Protein AF-A0A0F9WLR6-F1 (afdb_monomer_lite)

pLDDT: mean 89.04, std 7.0, range [59.66, 93.94]

Sequence (48 aa):
MPEKVVCNTCDATYEDKESVEMAKRWIAEGYAPCPNISCPGELILKKE

Radius of gyration: 9.72 Å; chains: 1; bounding box: 28×17×20 Å

Organism: NCBI:txid412755

Secondary structure (DSSP, 8-state):
--EEEEETTT--EE-SHHHHHHHHHHHHHT--B-S-TT---BEEEEE-

Structure (mmCIF, N/CA/C/O backbone):
data_AF-A0A0F9WLR6-F1
#
_entry.id   AF-A0A0F9WLR6-F1
#
loop_
_atom_site.group_PDB
_atom_site.id
_atom_site.type_symbol
_atom_site.label_atom_id
_atom_site.label_alt_id
_atom_site.label_comp_id
_atom_site.label_asym_id
_atom_site.label_entity_id
_atom_site.label_seq_id
_atom_site.pdbx_PDB_ins_code
_atom_site.Cartn_x
_atom_site.Cartn_y
_atom_site.Cartn_z
_atom_site.occupancy
_atom_site.B_iso_or_equiv
_atom_site.auth_seq_id
_atom_site.auth_comp_id
_atom_site.auth_asym_id
_atom_site.auth_atom_id
_atom_site.pdbx_PDB_model_num
ATOM 1 N N . MET A 1 1 ? -17.269 -7.766 4.705 1.00 59.66 1 MET A N 1
ATOM 2 C CA . MET A 1 1 ? -15.909 -8.303 4.527 1.00 59.66 1 MET A CA 1
ATOM 3 C C . MET A 1 1 ? -14.976 -7.123 4.692 1.00 59.66 1 MET A C 1
ATOM 5 O O . MET A 1 1 ? -15.154 -6.171 3.936 1.00 59.66 1 MET A O 1
ATOM 9 N N . PRO A 1 2 ? -14.134 -7.080 5.732 1.00 68.69 2 PRO A N 1
ATOM 10 C CA . PRO A 1 2 ? -13.110 -6.050 5.834 1.00 68.69 2 PRO A CA 1
ATOM 11 C C . PRO A 1 2 ? -12.181 -6.147 4.613 1.00 68.69 2 PRO A C 1
ATOM 13 O O . PRO A 1 2 ? -11.713 -7.222 4.242 1.00 68.69 2 PRO A O 1
ATOM 16 N N . GLU A 1 3 ? -11.988 -5.024 3.930 1.00 84.31 3 GLU A N 1
A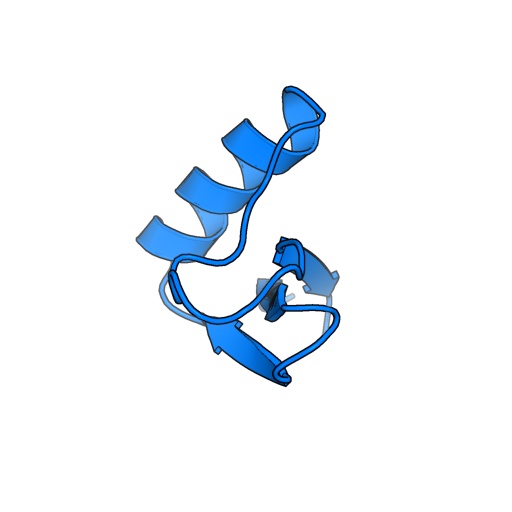TOM 17 C CA . GLU A 1 3 ? -11.076 -4.916 2.795 1.00 84.31 3 GLU A CA 1
ATOM 18 C C . GLU A 1 3 ? -9.827 -4.202 3.282 1.00 84.31 3 GLU A C 1
ATOM 20 O O . GLU A 1 3 ? -9.929 -3.125 3.865 1.00 84.31 3 GLU A O 1
ATOM 25 N N . LYS A 1 4 ? -8.663 -4.794 3.031 1.00 90.56 4 LYS A N 1
ATOM 26 C CA . LYS A 1 4 ? -7.374 -4.183 3.341 1.00 90.56 4 LYS A CA 1
ATOM 27 C C . LYS A 1 4 ? -6.506 -4.126 2.105 1.00 90.56 4 LYS A C 1
ATOM 29 O O . LYS A 1 4 ? -6.679 -4.892 1.154 1.00 90.56 4 LYS A O 1
ATOM 34 N N . VAL A 1 5 ? -5.561 -3.207 2.122 1.00 92.88 5 VAL A N 1
ATOM 35 C CA . VAL A 1 5 ? -4.590 -3.040 1.050 1.00 92.88 5 VAL A CA 1
ATOM 36 C C . VAL A 1 5 ? -3.229 -3.408 1.589 1.00 92.88 5 VAL A C 1
ATOM 38 O O . VAL A 1 5 ? -2.858 -2.979 2.675 1.00 92.88 5 VAL A O 1
ATOM 41 N N . VAL A 1 6 ? -2.493 -4.213 0.838 1.00 93.56 6 VAL A N 1
ATOM 42 C CA . VAL A 1 6 ? -1.173 -4.689 1.238 1.00 93.56 6 VAL A CA 1
ATOM 43 C C . VAL A 1 6 ? -0.190 -4.402 0.117 1.00 93.56 6 VAL A C 1
ATOM 45 O O . VAL A 1 6 ? -0.519 -4.601 -1.046 1.00 93.56 6 VAL A O 1
ATOM 48 N N . CYS A 1 7 ? 1.013 -3.940 0.434 1.00 93.81 7 CYS A N 1
ATOM 49 C CA . CYS A 1 7 ? 2.094 -3.899 -0.541 1.00 93.81 7 CYS A CA 1
ATOM 50 C C . CYS A 1 7 ? 2.602 -5.318 -0.813 1.00 93.81 7 CYS A C 1
ATOM 52 O O . CYS A 1 7 ? 2.942 -6.044 0.118 1.00 93.81 7 CYS A O 1
ATOM 54 N N . ASN A 1 8 ? 2.722 -5.699 -2.081 1.00 93.38 8 ASN A N 1
ATOM 55 C CA . ASN A 1 8 ? 3.210 -7.020 -2.487 1.00 93.38 8 ASN A CA 1
ATOM 56 C C . ASN A 1 8 ? 4.697 -7.291 -2.165 1.00 93.38 8 ASN A C 1
ATOM 58 O O . ASN A 1 8 ? 5.149 -8.417 -2.344 1.00 93.38 8 ASN A O 1
ATOM 62 N N . THR A 1 9 ? 5.456 -6.270 -1.751 1.00 93.94 9 THR A N 1
ATOM 63 C CA . THR A 1 9 ? 6.915 -6.355 -1.577 1.00 93.94 9 THR A CA 1
ATOM 64 C C . THR A 1 9 ? 7.362 -6.090 -0.142 1.00 93.94 9 THR A C 1
ATOM 66 O O . THR A 1 9 ? 8.186 -6.830 0.380 1.00 93.94 9 THR A O 1
ATOM 69 N N . CYS A 1 10 ? 6.861 -5.029 0.500 1.00 92.56 10 CYS A N 1
ATOM 70 C CA . CYS A 1 10 ? 7.248 -4.679 1.873 1.00 92.56 10 CYS A CA 1
ATOM 71 C C . CYS A 1 10 ? 6.211 -5.083 2.930 1.00 92.56 10 CYS A C 1
ATOM 73 O O . CYS A 1 10 ? 6.374 -4.708 4.088 1.00 92.56 10 CYS A O 1
ATOM 75 N N . ASP A 1 11 ? 5.133 -5.769 2.528 1.00 90.56 11 ASP A N 1
ATOM 76 C CA . ASP A 1 11 ? 4.016 -6.191 3.389 1.00 90.56 11 ASP A CA 1
ATOM 77 C C . ASP A 1 11 ? 3.338 -5.052 4.181 1.00 90.56 11 ASP A C 1
ATOM 79 O O . ASP A 1 11 ? 2.556 -5.289 5.106 1.00 90.56 11 ASP A O 1
ATOM 83 N N . ALA A 1 12 ? 3.578 -3.792 3.793 1.00 90.81 12 ALA A N 1
ATOM 84 C CA . ALA A 1 12 ? 2.894 -2.642 4.370 1.00 90.81 12 ALA A CA 1
ATOM 85 C C . ALA A 1 12 ? 1.384 -2.810 4.196 1.00 90.81 12 ALA A C 1
ATOM 87 O O . ALA A 1 12 ? 0.906 -2.967 3.073 1.00 90.81 12 ALA A O 1
ATOM 88 N N . THR A 1 13 ? 0.652 -2.791 5.307 1.00 91.62 13 THR A N 1
ATOM 89 C CA . THR A 1 13 ? -0.789 -3.035 5.339 1.00 91.62 13 THR A CA 1
ATOM 90 C C . THR A 1 13 ? -1.521 -1.761 5.732 1.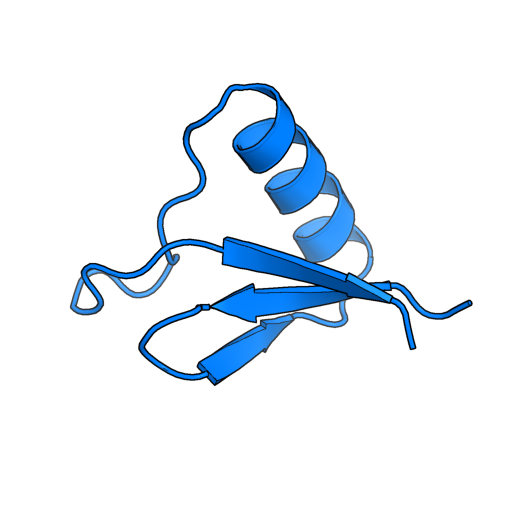00 91.62 13 THR A C 1
ATOM 92 O O . THR A 1 13 ? -1.138 -1.087 6.685 1.00 91.62 13 THR A O 1
ATOM 95 N N . TYR A 1 14 ? -2.578 -1.454 4.990 1.00 89.88 14 TYR A N 1
ATO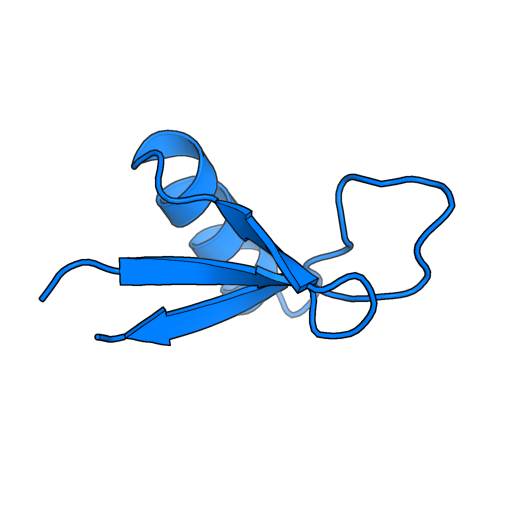M 96 C CA . TYR A 1 14 ? -3.457 -0.314 5.195 1.00 89.88 14 TYR A CA 1
ATOM 97 C C . TYR A 1 14 ? -4.880 -0.834 5.375 1.00 89.88 14 TYR A C 1
ATOM 99 O O . TYR A 1 14 ? -5.447 -1.455 4.470 1.00 89.88 14 TYR A O 1
ATOM 107 N N . GLU A 1 15 ? -5.435 -0.598 6.559 1.00 91.00 15 GLU A N 1
ATOM 108 C CA . GLU A 1 15 ? -6.784 -1.034 6.945 1.00 91.00 15 GLU A CA 1
ATOM 109 C C . GLU A 1 15 ? -7.756 0.151 7.042 1.00 91.00 15 GLU A C 1
ATOM 111 O O . GLU A 1 15 ? -8.972 -0.031 7.110 1.00 91.00 15 GLU A O 1
ATOM 116 N N . ASP A 1 16 ? -7.231 1.378 6.995 1.00 91.12 16 ASP A N 1
ATOM 117 C CA . ASP A 1 16 ? -8.019 2.601 7.012 1.00 91.12 16 ASP A CA 1
ATOM 118 C C . ASP A 1 16 ? -8.857 2.728 5.741 1.00 91.12 16 ASP A C 1
ATOM 120 O O . ASP A 1 16 ? -8.354 2.633 4.617 1.00 91.12 16 ASP A O 1
ATOM 124 N N . LYS A 1 17 ? -10.153 3.006 5.914 1.00 89.38 17 LYS A N 1
ATOM 125 C CA . LYS A 1 17 ? -11.114 3.092 4.806 1.00 89.38 17 LYS A CA 1
ATOM 126 C C . LYS A 1 17 ? -10.652 4.044 3.697 1.00 89.38 17 LYS A C 1
ATOM 128 O O . LYS A 1 17 ? -10.786 3.718 2.522 1.00 89.38 17 LYS A O 1
ATOM 133 N N . GLU A 1 18 ? -10.101 5.196 4.069 1.00 89.94 18 GLU A N 1
ATOM 134 C CA . GLU A 1 18 ? -9.633 6.209 3.122 1.00 89.94 18 GLU A CA 1
ATOM 135 C C . GLU A 1 18 ? -8.447 5.699 2.291 1.00 89.94 18 GLU A C 1
ATOM 137 O O . GLU A 1 18 ? -8.466 5.797 1.064 1.00 89.94 18 GLU A O 1
ATOM 142 N N . SER A 1 19 ? -7.463 5.056 2.927 1.00 89.25 19 SER A N 1
ATOM 143 C CA . SER A 1 19 ? -6.337 4.423 2.231 1.00 89.25 19 SER A CA 1
ATOM 144 C C . SER A 1 19 ? -6.797 3.299 1.304 1.00 89.25 19 SER A C 1
ATOM 146 O O . SER A 1 19 ? -6.302 3.180 0.182 1.00 89.25 19 SER A O 1
ATOM 148 N N . VAL A 1 20 ? -7.784 2.507 1.733 1.00 90.69 20 VAL A N 1
ATOM 149 C CA . VAL A 1 20 ? -8.359 1.423 0.927 1.00 90.69 20 VAL A CA 1
ATOM 150 C C . VAL A 1 20 ? -9.100 1.963 -0.299 1.00 90.69 20 VAL A C 1
ATOM 152 O O . VAL A 1 20 ? -8.923 1.444 -1.402 1.00 90.69 20 VAL A O 1
ATOM 155 N N . GLU A 1 21 ? -9.905 3.015 -0.147 1.00 92.31 21 GLU A N 1
ATOM 156 C CA . GLU A 1 21 ? -10.610 3.660 -1.264 1.00 92.31 21 GLU A CA 1
ATOM 157 C C . GLU A 1 21 ? -9.645 4.324 -2.256 1.00 92.31 21 GLU A C 1
ATOM 159 O O . GLU A 1 21 ? -9.846 4.234 -3.471 1.00 92.31 21 GLU A O 1
ATOM 164 N N . MET A 1 22 ? -8.574 4.943 -1.759 1.00 90.94 22 MET A N 1
ATOM 165 C CA . MET A 1 22 ? -7.555 5.577 -2.596 1.00 90.94 22 MET A CA 1
ATOM 166 C C . MET A 1 22 ? -6.777 4.537 -3.408 1.00 90.94 22 MET A C 1
ATOM 168 O O . MET A 1 22 ? -6.690 4.638 -4.632 1.00 90.94 22 MET A O 1
ATOM 172 N N . ALA A 1 23 ? -6.307 3.476 -2.750 1.00 91.00 23 ALA A N 1
ATOM 173 C CA . ALA A 1 23 ? -5.615 2.382 -3.417 1.00 91.00 23 ALA A CA 1
ATOM 174 C C . ALA A 1 23 ? -6.519 1.655 -4.421 1.00 91.00 23 ALA A C 1
ATOM 176 O O . ALA A 1 23 ? -6.050 1.277 -5.486 1.00 91.00 23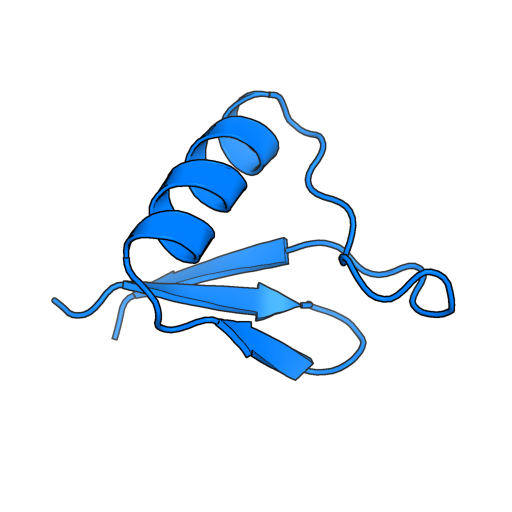 ALA A O 1
ATOM 177 N N . LYS A 1 24 ? -7.823 1.503 -4.146 1.00 91.25 24 LYS A N 1
ATOM 178 C CA . LYS A 1 24 ? -8.785 0.961 -5.124 1.00 91.25 24 LYS A CA 1
ATOM 179 C C . LYS A 1 24 ? -8.799 1.751 -6.427 1.00 91.25 24 LYS A C 1
ATOM 181 O O . LYS A 1 24 ? -8.835 1.135 -7.489 1.00 91.25 24 LYS A O 1
ATOM 186 N N . ARG A 1 25 ? -8.775 3.086 -6.357 1.00 92.38 25 ARG A N 1
ATOM 187 C CA . ARG A 1 25 ? -8.707 3.941 -7.553 1.00 92.38 25 ARG A CA 1
ATOM 188 C C . ARG A 1 25 ? -7.405 3.717 -8.313 1.00 92.38 25 ARG A C 1
ATOM 190 O O . ARG A 1 25 ? -7.455 3.437 -9.501 1.00 92.38 25 ARG A O 1
ATOM 197 N N . TRP A 1 26 ? -6.273 3.745 -7.618 1.00 92.38 26 TRP A N 1
ATOM 198 C CA . TRP A 1 26 ? -4.955 3.516 -8.216 1.00 92.38 26 TRP A CA 1
ATOM 199 C C . TRP A 1 26 ? -4.824 2.132 -8.865 1.00 92.38 26 TRP A C 1
ATOM 201 O O . TRP A 1 26 ? -4.356 2.004 -9.994 1.00 92.38 26 TRP A O 1
ATOM 211 N N . ILE A 1 27 ? -5.318 1.088 -8.194 1.00 90.56 27 ILE A N 1
ATOM 212 C CA . ILE A 1 27 ? -5.340 -0.282 -8.721 1.00 90.56 27 ILE A CA 1
ATOM 213 C C . ILE A 1 27 ? -6.242 -0.362 -9.961 1.00 90.56 27 ILE A C 1
ATOM 215 O O . ILE A 1 27 ? -5.886 -1.026 -10.931 1.00 90.56 27 ILE A O 1
ATOM 219 N N . ALA A 1 28 ? -7.388 0.329 -9.963 1.00 91.62 28 ALA A N 1
ATOM 220 C CA . ALA A 1 28 ? -8.287 0.383 -11.119 1.00 91.62 28 ALA A CA 1
ATOM 221 C C . ALA A 1 28 ? -7.693 1.159 -12.309 1.00 91.62 28 ALA A C 1
ATOM 223 O O . ALA A 1 28 ? -7.969 0.813 -13.456 1.00 91.62 28 ALA A O 1
ATOM 224 N N . GLU A 1 29 ? -6.864 2.170 -12.047 1.00 92.38 29 GLU A N 1
ATOM 225 C CA . GLU A 1 29 ? -6.088 2.894 -13.064 1.00 92.38 29 GLU A CA 1
ATOM 226 C C . GLU A 1 29 ? -4.879 2.087 -13.575 1.00 92.38 29 GLU A C 1
ATOM 228 O O . GLU A 1 29 ? -4.266 2.461 -14.573 1.00 92.38 29 GLU A O 1
ATOM 233 N N . GLY A 1 30 ? -4.564 0.955 -12.935 1.00 88.81 30 GLY A N 1
ATOM 234 C CA . GLY A 1 30 ? -3.459 0.070 -13.306 1.00 88.81 30 GLY A CA 1
ATOM 235 C C . GLY A 1 30 ? -2.095 0.524 -12.788 1.00 88.81 30 GLY A C 1
ATOM 236 O O . GLY A 1 30 ? -1.079 0.006 -13.243 1.00 88.81 30 GLY A O 1
ATOM 237 N N . TYR A 1 31 ? -2.061 1.480 -11.858 1.00 88.62 31 TYR A N 1
ATOM 238 C CA . TYR A 1 31 ? -0.827 1.984 -11.268 1.00 88.62 31 TYR A CA 1
ATOM 239 C C . TYR A 1 31 ? -1.035 2.326 -9.795 1.00 88.62 31 TYR A C 1
ATOM 241 O O . TYR A 1 31 ? -1.602 3.366 -9.462 1.00 88.62 31 TYR A O 1
ATOM 249 N N . ALA A 1 32 ? -0.559 1.452 -8.908 1.00 92.69 32 ALA A N 1
ATOM 250 C CA . ALA A 1 32 ? -0.721 1.595 -7.464 1.00 92.69 32 ALA A CA 1
ATOM 251 C C . ALA A 1 32 ? 0.614 1.408 -6.737 1.00 92.69 32 ALA A C 1
ATOM 253 O O . ALA A 1 32 ? 0.825 0.379 -6.098 1.00 92.69 32 ALA A O 1
ATOM 254 N N 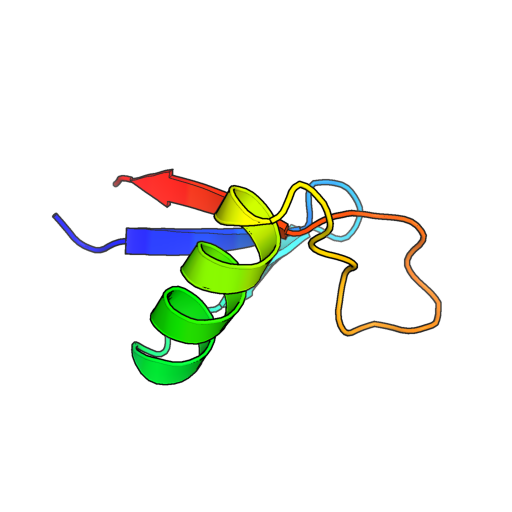. PRO A 1 33 ? 1.534 2.381 -6.821 1.00 91.62 33 PRO A N 1
ATOM 255 C CA . PRO A 1 33 ? 2.833 2.272 -6.176 1.00 91.62 33 PRO A CA 1
ATOM 256 C C . PRO A 1 33 ? 2.692 2.256 -4.652 1.00 91.62 33 PRO A C 1
ATOM 258 O O . PRO A 1 33 ? 1.801 2.885 -4.072 1.00 91.62 33 PRO A O 1
ATOM 261 N N . CYS A 1 34 ? 3.603 1.554 -3.985 1.00 90.31 34 CYS A N 1
ATOM 262 C CA . CYS A 1 34 ? 3.710 1.615 -2.538 1.00 90.31 34 CYS A CA 1
ATOM 263 C C . CYS A 1 34 ? 4.047 3.056 -2.091 1.00 90.31 34 CYS A C 1
ATOM 265 O O . CYS A 1 34 ? 4.967 3.662 -2.640 1.00 90.31 34 CYS A O 1
ATOM 267 N N . PRO A 1 35 ? 3.381 3.606 -1.056 1.00 88.06 35 PRO A N 1
ATOM 268 C CA . PRO A 1 35 ? 3.708 4.927 -0.509 1.00 88.06 35 PRO A CA 1
ATOM 269 C C . PRO A 1 35 ? 5.131 5.017 0.056 1.00 88.06 35 PRO A C 1
ATOM 271 O O . PRO A 1 35 ? 5.683 6.105 0.217 1.00 88.06 35 PRO A O 1
ATOM 274 N N . ASN A 1 36 ? 5.730 3.873 0.387 1.00 88.00 36 ASN A N 1
ATOM 275 C CA . ASN A 1 36 ? 7.123 3.806 0.783 1.00 88.00 36 ASN A CA 1
ATOM 276 C C . ASN A 1 36 ? 8.013 4.024 -0.452 1.00 88.00 36 ASN A C 1
ATOM 278 O O . ASN A 1 36 ? 8.203 3.102 -1.236 1.00 88.00 36 ASN A O 1
ATOM 282 N N . ILE A 1 37 ? 8.596 5.220 -0.584 1.00 84.75 37 ILE A N 1
ATOM 283 C CA . ILE A 1 37 ? 9.502 5.610 -1.685 1.00 84.75 37 ILE A CA 1
ATOM 284 C C . ILE A 1 37 ? 10.666 4.625 -1.883 1.00 84.75 37 ILE A C 1
ATOM 286 O O . ILE A 1 37 ? 11.168 4.474 -2.994 1.00 84.75 37 ILE A O 1
ATOM 290 N N . SER A 1 38 ? 11.111 3.948 -0.823 1.00 90.06 38 SER A N 1
ATOM 291 C CA . SER A 1 38 ? 12.186 2.952 -0.904 1.00 90.06 38 SER A CA 1
ATOM 292 C C . SER A 1 38 ? 11.700 1.559 -1.313 1.00 90.06 38 SER A C 1
ATOM 294 O O . SER A 1 38 ? 12.517 0.659 -1.500 1.00 90.06 38 SER A O 1
ATOM 296 N N . CYS A 1 39 ? 10.388 1.353 -1.432 1.00 90.12 39 CYS A N 1
ATOM 297 C CA . CYS A 1 39 ? 9.793 0.093 -1.839 1.00 90.12 39 CYS A CA 1
ATOM 298 C C . CYS A 1 39 ? 9.397 0.154 -3.322 1.00 90.12 39 CYS A C 1
ATOM 300 O O . CYS A 1 39 ? 8.503 0.918 -3.675 1.00 90.12 39 CYS A O 1
ATOM 302 N N . PRO A 1 40 ? 9.982 -0.691 -4.188 1.00 91.94 40 PRO A N 1
ATOM 303 C CA . PRO A 1 40 ? 9.578 -0.785 -5.592 1.00 91.94 40 PRO A CA 1
ATOM 304 C C . PRO A 1 40 ? 8.261 -1.563 -5.785 1.00 91.94 40 PRO A C 1
ATOM 306 O O . PRO A 1 40 ? 7.932 -1.941 -6.904 1.00 91.94 40 PRO A O 1
ATOM 309 N N . GLY A 1 41 ? 7.555 -1.878 -4.695 1.00 92.62 41 GLY A N 1
ATOM 310 C CA . GLY A 1 41 ? 6.345 -2.684 -4.708 1.00 92.62 41 GLY A CA 1
ATOM 311 C C . GLY A 1 41 ? 5.088 -1.898 -5.047 1.00 92.62 41 GLY A C 1
ATOM 312 O O . GLY A 1 41 ? 5.072 -0.667 -5.086 1.00 92.62 41 GLY A O 1
ATOM 313 N N . GLU A 1 42 ? 4.005 -2.644 -5.212 1.00 93.31 42 GLU A N 1
ATOM 314 C CA . GLU A 1 42 ? 2.684 -2.124 -5.538 1.00 93.31 42 GLU A CA 1
ATOM 315 C C . GLU A 1 42 ? 1.647 -2.581 -4.514 1.00 93.31 42 GLU A C 1
ATOM 317 O O . GLU A 1 42 ? 1.751 -3.648 -3.898 1.00 93.31 42 GLU A O 1
ATOM 322 N N . LEU A 1 43 ? 0.637 -1.743 -4.326 1.00 93.50 43 LEU A N 1
ATOM 323 C CA . LEU A 1 43 ? -0.503 -1.990 -3.466 1.00 93.50 43 LEU A CA 1
ATOM 324 C C . LEU A 1 43 ? -1.471 -2.965 -4.144 1.00 93.50 43 LEU A C 1
ATOM 326 O O . LEU A 1 43 ? -1.900 -2.759 -5.276 1.00 93.50 43 LEU A O 1
ATOM 330 N N . ILE A 1 44 ? -1.858 -4.007 -3.416 1.00 92.81 44 ILE A N 1
ATOM 331 C CA . ILE A 1 44 ? -2.849 -5.004 -3.820 1.00 92.81 44 ILE A CA 1
ATOM 332 C C . ILE A 1 44 ? -3.997 -5.052 -2.811 1.00 92.81 44 ILE A C 1
ATOM 334 O O . ILE A 1 44 ? -3.798 -4.921 -1.604 1.00 92.81 44 ILE A O 1
ATOM 338 N N . LEU A 1 45 ? -5.217 -5.278 -3.296 1.00 91.56 45 LEU A N 1
ATOM 339 C CA . LEU A 1 45 ? -6.380 -5.501 -2.438 1.00 91.56 45 LEU A CA 1
ATOM 340 C C . LEU A 1 45 ? -6.408 -6.939 -1.927 1.00 91.56 45 LEU A C 1
ATOM 342 O O . LEU A 1 45 ? -6.405 -7.886 -2.715 1.00 91.56 45 LEU A O 1
ATOM 346 N N . LYS A 1 46 ? -6.529 -7.097 -0.609 1.00 89.19 46 LYS A N 1
ATOM 347 C CA . LYS A 1 46 ? -6.870 -8.362 0.040 1.00 89.19 46 LYS A CA 1
ATOM 348 C C . LYS A 1 46 ? -8.243 -8.247 0.695 1.00 89.19 46 LYS A C 1
ATOM 350 O O . LYS A 1 46 ? -8.524 -7.310 1.440 1.00 89.19 46 LYS A O 1
ATOM 355 N N . LYS A 1 47 ? -9.098 -9.220 0.392 1.00 80.00 47 LYS A N 1
ATOM 356 C CA . LYS A 1 47 ? -10.389 -9.416 1.053 1.00 80.00 47 LYS A CA 1
ATOM 357 C C . LYS A 1 47 ? -10.190 -10.491 2.112 1.00 80.00 47 LYS A C 1
ATOM 359 O O . LYS A 1 47 ? -9.678 -11.556 1.767 1.00 80.00 47 LYS A O 1
ATOM 364 N N . GLU A 1 48 ? -10.551 -10.191 3.355 1.00 63.75 48 GLU A N 1
ATOM 365 C CA . GLU A 1 48 ? -10.597 -11.168 4.452 1.00 63.75 48 GLU A CA 1
ATOM 366 C C . GLU A 1 48 ? -12.048 -11.552 4.776 1.00 63.75 48 GLU A C 1
ATOM 368 O O . GLU A 1 48 ? -12.950 -10.676 4.683 1.00 63.75 48 GLU A O 1
#

Foldseek 3Di:
DQKWKAWPFPRDIGRDPVVRVVQVVCVVVVHAADPPPPDRTGIDIDDD

=== Feature glossary ===
The record interleaves many kinds of information about one protein. Here is each kind framed as the question it answers.

Q: Are the domains correctly placed relative to each other?
A: Predicted aligned error is AlphaFold's pairwise confidence. Unlike pLDDT (per-residue), PAE is per-residue-pai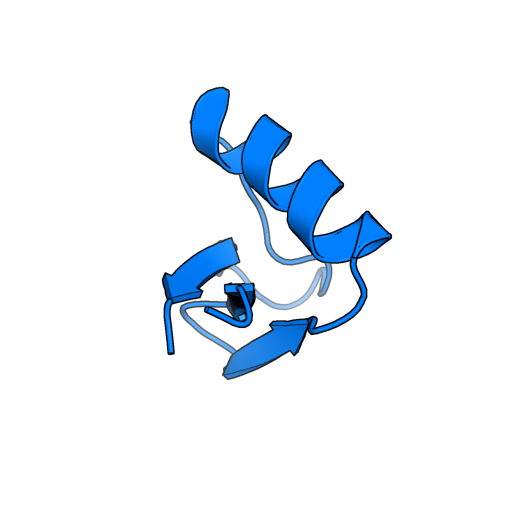r and captures whether two parts of the structure are correctly placed relative to each other. Units are ångströms of expected positional error.

Q: Which residues are in helices, strands, or loops?
A: Eight-state secondary structure (DSSP): H is the canonical α-helix, G the tighter 3₁₀-helix, I the wider π-helix; E/B are β-structure, T and S are turns and bends, and '-' is everything else. DSSP derives these from the pattern of main-chain N–H···O=C hydrogen bonds, not from the sequence.

Q: What if only a Cα trace is available?
A: P-SEA three-state annotation labels each residue as helix, strand, or coil based purely on the geometry of the Cα trace. It serves as a fallback when the full backbone (and thus DSSP) is unavailable.

Q: What are the backbone torsion angles?
A: φ (phi) and ψ (psi) are the two rotatable backbone dihedrals per residue: φ is the C(i-1)–N–Cα–C torsion, ψ is the N–Cα–C–N(i+1) torsion, both in degrees on (−180°, 180°]. α-helical residues cluster near (−60°, −45°); β-strand residues near (−120°, +130°). A Ramachandran plot is simply a scatter of (φ, ψ) for every residue.

Q: What known structures does this most resemble?
A: Structural nearest neighbors (via Foldseek easy-search vs the PDB). Reported per hit: target PDB id, E-value, and alignment TM-score. A TM-score above ~0.5 is the conventional threshold for 'same fold'.

Q: What family and function is it annotated with?
A: Database cross-references. InterPro integrates a dozen domain/family signature databases into unified entries with residue-range hits. GO terms attach function/process/location labels with evidence codes. CATH codes position the fold in a four-level structural taxonomy. Organism is the NCBI-taxonomy species name.

Q: Which residues are buried vs exposed?
A: Solvent accessibility: the surface area of each residue that a 1.4 Å water probe can touch, in Å². When only backbone atoms are present the absolute values are lower than full-atom SASA (side chains contribute most of the area) and are flagged as backbone-only.

Q: What do the diagnostic plots show?
A: Three diagnostic plots accompany the record. The Cα contact map visualizes the tertiary structure as a 2D adjacency matrix (8 Å cutoff, sequence-local contacts suppressed). The Ramachandran plot shows the distribution of backbone (φ, ψ) torsions, with points in the α and β basins reflecting secondary structure content. The PAE plot shows AlphaFold's inter-residue confidence as a color matrix.

Q: What is the amino-acid chain?
A: The amino-acid sequence is the protein's primary structure: the linear order of residues from the N-terminus to the C-terminus, written in one-letter code. Everything else here — the 3D coordinates, the secondary structure, the domain annotations — is ultimately a consequence of this string.

Q: What do the rendered images show?
A: The six renders are orthographic views along the three Cartesian axes in both directions. Representation (cartoon, sticks, or surface) and color scheme (sequence-rainbow or by-chain) vary across proteins so the training set covers all the common visualization conventions.

Q: Where is each backbone atom in 3D?
A: The mmCIF table is the protein's shape written out atom by atom. For each backbone N, Cα, C, and carbonyl O, it records an (x, y, z) coordinate triple in Å plus the residue type, chain letter, and residue number.

Q: How mobile is each atom in the crystal?
A: For experimental (PDB) structures, the B-factor (temperature factor) quantifies the positional spread of each atom in the crystal — a combination of thermal vibration and static disorder — in units of Å². High B-factors mark flexible loops or poorly resolved regions; low B-factors mark the rigid, well-ordered core.

Q: How big and how compact is the whole molecule?
A: Three whole-structure scalars: the radius of gyration (RMS distance of Cα from centroid, in Å), the count of Cα–Cα contacts (pairs closer than 8 Å and separated by more than four residues in sequence — i.e. tertiary, not local, contacts), and the bounding-box dimensions. Together they distinguish compact globular folds from extended fibres or disordered chains.

Q: What does the local fold look like, residue by residue?
A: A 3Di character summarizes, for each residue, the relative orientation of the Cα frame of its nearest spatial neighbor. Because it encodes fold topology rather than chemistry, 3Di alignments detect remote structural similarity that sequence alignment misses.

Q: How confident is the AlphaFold model at each residue?
A: For AlphaFold models, the B-factor field carries pLDDT — the model's own estimate of local accuracy on a 0–100 scale. Regions with pLDDT<50 should be treated as essentially unmodeled; they often correspond to intrinsically disordered segments.